Protein AF-A0A2A2JHA7-F1 (afdb_monomer_lite)

Secondary structure (DSSP, 8-state):
-HHHHTHHHHHHHHHHHHHHHTT-S---S-------HHHHHHHHHHTT-HHHHS-TTPPPPTT-EEEEEEEE-TTS-EEEEEEEE-SSSSPPEE-GGGSTTS-SSS-EEHHHHHHHHGGGS-S---------

Sequence (132 aa):
MNKLRAGTLLKTWINDMKAMISQNNETYKAIFYSAHDTTIIPLLRIFDVKDKLLPNLADPDFVANVVLELWKKDDGSYVVKAFYYPNSIAGTINFTSMISGCPPTDECPFDIFVNRCKSYLPDNIDLVLVTL

Radius of gyration: 14.89 Å; chains: 1; bounding box: 39×32×41 Å

Structure (mmCIF, N/CA/C/O backbone):
data_AF-A0A2A2JHA7-F1
#
_entry.id   AF-A0A2A2JHA7-F1
#
loop_
_atom_site.group_PDB
_atom_site.id
_atom_site.type_symbol
_atom_site.label_atom_id
_atom_site.label_alt_id
_atom_site.label_comp_id
_atom_site.label_asym_id
_atom_site.label_entity_id
_atom_site.label_seq_id
_atom_site.pdbx_PDB_ins_code
_atom_site.Cartn_x
_atom_site.Cartn_y
_atom_site.Cartn_z
_atom_site.occupancy
_atom_site.B_iso_or_equiv
_atom_site.auth_seq_id
_atom_site.auth_comp_id
_atom_site.auth_asym_id
_atom_site.auth_atom_id
_atom_site.pdbx_PDB_model_num
ATOM 1 N N . MET A 1 1 ? 6.555 -16.423 -2.220 1.00 64.31 1 MET A N 1
ATOM 2 C CA . MET A 1 1 ? 7.596 -15.819 -1.351 1.00 64.31 1 MET A CA 1
ATOM 3 C C . MET A 1 1 ? 7.254 -14.410 -0.834 1.00 64.31 1 MET A C 1
ATOM 5 O O . MET A 1 1 ? 7.787 -14.030 0.199 1.00 64.31 1 MET A O 1
ATOM 9 N N . ASN A 1 2 ? 6.349 -13.644 -1.467 1.00 81.00 2 ASN A N 1
ATOM 10 C CA . ASN A 1 2 ? 6.047 -12.264 -1.032 1.00 81.00 2 ASN A CA 1
ATOM 11 C C . ASN A 1 2 ? 5.407 -12.172 0.373 1.00 81.00 2 ASN A C 1
ATOM 13 O O . ASN A 1 2 ? 5.757 -11.268 1.125 1.00 81.00 2 ASN A O 1
ATOM 17 N N . LYS A 1 3 ? 4.566 -13.149 0.765 1.00 82.81 3 LYS A N 1
ATOM 18 C CA . LYS A 1 3 ? 3.964 -13.265 2.115 1.00 82.81 3 LYS A CA 1
ATOM 19 C C . LYS A 1 3 ? 5.005 -13.192 3.245 1.00 82.81 3 LYS A C 1
ATOM 21 O O . LYS A 1 3 ? 4.765 -12.528 4.241 1.00 82.81 3 LYS A O 1
ATOM 26 N N . LEU A 1 4 ? 6.178 -13.807 3.074 1.00 82.75 4 LEU A N 1
ATOM 27 C CA . LEU A 1 4 ? 7.244 -13.767 4.085 1.00 82.75 4 LEU A CA 1
ATOM 28 C C . LEU A 1 4 ? 8.102 -12.499 4.001 1.00 82.75 4 LEU A C 1
ATOM 30 O O . LEU A 1 4 ? 8.547 -12.001 5.025 1.00 82.75 4 LEU A O 1
ATOM 34 N N . ARG A 1 5 ? 8.331 -11.967 2.794 1.00 85.38 5 ARG A N 1
ATOM 35 C CA . ARG A 1 5 ? 9.215 -10.805 2.593 1.00 85.38 5 ARG A CA 1
ATOM 36 C C . ARG A 1 5 ? 8.575 -9.471 2.971 1.00 85.38 5 ARG A C 1
ATOM 38 O O . ARG A 1 5 ? 9.255 -8.609 3.503 1.00 85.38 5 ARG A O 1
ATOM 45 N N . ALA A 1 6 ? 7.288 -9.300 2.681 1.00 92.56 6 ALA A N 1
ATOM 46 C CA . ALA A 1 6 ? 6.580 -8.037 2.899 1.00 92.56 6 ALA A CA 1
ATOM 47 C C . ALA A 1 6 ? 5.259 -8.192 3.664 1.00 92.56 6 ALA A C 1
ATOM 49 O O . ALA A 1 6 ? 4.707 -7.200 4.131 1.00 92.56 6 ALA A O 1
ATOM 50 N N . GLY A 1 7 ? 4.754 -9.418 3.838 1.00 92.75 7 GLY A N 1
ATOM 51 C CA . GLY A 1 7 ? 3.499 -9.647 4.556 1.00 92.75 7 GLY A CA 1
ATOM 52 C C . GLY A 1 7 ? 3.567 -9.260 6.032 1.00 92.75 7 GLY A C 1
ATOM 53 O O . GLY A 1 7 ? 2.584 -8.751 6.560 1.00 92.75 7 GLY A O 1
ATOM 54 N N . THR A 1 8 ? 4.719 -9.432 6.691 1.00 93.25 8 THR A N 1
ATOM 55 C CA . THR A 1 8 ? 4.928 -8.975 8.077 1.00 93.25 8 THR A CA 1
ATOM 56 C C . THR A 1 8 ? 4.814 -7.459 8.184 1.00 93.25 8 THR A C 1
ATOM 58 O O . THR A 1 8 ? 4.057 -6.971 9.014 1.00 93.25 8 THR A O 1
ATOM 61 N N . LEU A 1 9 ? 5.493 -6.721 7.297 1.00 94.19 9 LEU A N 1
ATOM 62 C CA . LEU A 1 9 ? 5.421 -5.259 7.250 1.00 94.19 9 LEU A CA 1
ATOM 63 C C . LEU A 1 9 ? 3.991 -4.780 6.963 1.00 94.19 9 LEU A C 1
ATOM 65 O O . LEU A 1 9 ? 3.473 -3.924 7.671 1.00 94.19 9 LEU A O 1
ATOM 69 N N . LEU A 1 10 ? 3.316 -5.393 5.985 1.00 96.12 10 LEU A N 1
ATOM 70 C CA . LEU A 1 10 ? 1.920 -5.081 5.674 1.00 96.12 10 LEU A CA 1
ATOM 71 C C . LEU A 1 10 ? 0.980 -5.370 6.858 1.00 96.12 10 LEU A C 1
ATOM 73 O O . LEU A 1 10 ? 0.044 -4.610 7.099 1.00 96.12 10 LEU A O 1
ATOM 77 N N . LYS A 1 11 ? 1.219 -6.454 7.609 1.00 95.12 11 LYS A N 1
ATOM 78 C CA . LYS A 1 11 ? 0.454 -6.778 8.822 1.00 95.12 11 LYS A CA 1
ATOM 79 C C . LYS A 1 11 ? 0.627 -5.688 9.878 1.00 95.12 11 LYS A C 1
ATOM 81 O O . LYS A 1 11 ? -0.372 -5.273 10.460 1.00 95.12 11 LYS A O 1
ATOM 86 N N . THR A 1 12 ? 1.855 -5.210 10.084 1.00 94.19 12 THR A N 1
ATOM 87 C CA . THR A 1 12 ? 2.151 -4.085 10.980 1.00 94.19 12 THR A CA 1
ATOM 88 C C . THR A 1 12 ? 1.390 -2.834 10.547 1.00 94.19 12 THR A C 1
ATOM 90 O O . THR A 1 12 ? 0.596 -2.328 11.328 1.00 94.19 12 THR A O 1
ATOM 93 N N . TRP A 1 13 ? 1.487 -2.433 9.274 1.00 95.88 13 TRP A N 1
ATOM 94 C CA . TRP A 1 13 ? 0.770 -1.260 8.752 1.00 95.88 13 TRP A CA 1
ATOM 95 C C . TRP A 1 13 ? -0.749 -1.348 8.949 1.00 95.88 13 TRP A C 1
ATOM 97 O O . TRP A 1 13 ? -1.381 -0.390 9.388 1.00 95.88 13 TRP A O 1
ATOM 107 N N . ILE A 1 14 ? -1.353 -2.510 8.671 1.00 96.12 14 ILE A N 1
ATOM 108 C CA . ILE A 1 14 ? -2.791 -2.728 8.893 1.00 96.12 14 ILE A CA 1
ATOM 109 C C . ILE A 1 14 ? -3.146 -2.611 10.381 1.00 96.12 14 ILE A C 1
ATOM 111 O O . ILE A 1 14 ? -4.207 -2.084 10.718 1.00 96.12 14 ILE A O 1
ATOM 115 N N . ASN A 1 15 ? -2.296 -3.118 11.273 1.00 94.06 15 ASN A N 1
ATOM 116 C CA . ASN A 1 15 ? -2.523 -3.039 12.712 1.00 94.06 15 ASN A CA 1
ATOM 117 C C . ASN A 1 15 ? -2.386 -1.602 13.231 1.00 94.06 15 ASN A C 1
ATOM 119 O O . ASN A 1 15 ? -3.231 -1.182 14.018 1.00 94.06 15 ASN A O 1
ATOM 123 N N . ASP A 1 16 ? -1.415 -0.836 12.735 1.00 94.00 16 ASP A N 1
ATOM 124 C CA . ASP A 1 16 ? -1.243 0.582 13.071 1.00 94.00 16 ASP A CA 1
ATOM 125 C C . ASP A 1 16 ? -2.463 1.403 12.622 1.00 94.00 16 ASP A C 1
ATOM 127 O O . ASP A 1 16 ? -3.007 2.202 13.387 1.00 94.00 16 ASP A O 1
ATOM 131 N N . MET A 1 17 ? -2.980 1.133 11.416 1.00 95.44 17 MET A N 1
ATOM 132 C CA . MET A 1 17 ? -4.228 1.737 10.933 1.00 95.44 17 MET A CA 1
ATOM 133 C C . MET A 1 17 ? -5.427 1.367 11.817 1.00 95.44 17 MET A C 1
ATOM 135 O O . MET A 1 17 ? -6.226 2.236 12.158 1.00 95.44 17 MET A O 1
ATOM 139 N N . LYS A 1 18 ? -5.561 0.100 12.237 1.00 94.88 18 LYS A N 1
ATOM 140 C CA . LYS A 1 18 ? -6.629 -0.320 13.165 1.00 94.88 18 LYS A CA 1
ATOM 141 C C . LYS A 1 18 ? -6.518 0.377 14.518 1.00 94.88 18 LYS A C 1
ATOM 143 O O . LYS A 1 18 ? -7.539 0.805 15.052 1.00 94.88 18 LYS A O 1
ATOM 148 N N . ALA A 1 19 ? -5.304 0.507 15.051 1.00 92.88 19 ALA A N 1
ATOM 149 C CA . ALA A 1 19 ? -5.057 1.208 16.304 1.00 92.88 19 ALA A CA 1
ATOM 150 C C . ALA A 1 19 ? -5.489 2.681 16.201 1.00 92.88 19 ALA A C 1
ATOM 152 O O . ALA A 1 19 ? -6.231 3.153 17.066 1.00 92.88 19 ALA A O 1
ATOM 153 N N . MET A 1 20 ? -5.139 3.356 15.097 1.00 92.88 20 MET A N 1
ATOM 154 C CA . MET A 1 20 ? -5.586 4.720 14.788 1.00 92.88 20 MET A CA 1
ATOM 155 C C . MET A 1 20 ? -7.118 4.833 14.715 1.00 92.88 20 MET A C 1
ATOM 157 O O . MET A 1 20 ? -7.698 5.743 15.304 1.00 92.88 20 MET A O 1
ATOM 161 N N . ILE A 1 21 ? -7.800 3.891 14.051 1.00 93.62 21 ILE A N 1
ATOM 162 C CA . ILE A 1 21 ? -9.275 3.866 13.971 1.00 93.62 21 ILE A CA 1
ATOM 163 C C . ILE A 1 21 ? -9.905 3.701 15.360 1.00 93.62 21 ILE A C 1
ATOM 165 O O . ILE A 1 21 ? -10.885 4.374 15.674 1.00 93.62 21 ILE A O 1
ATOM 169 N N . SER A 1 22 ? -9.338 2.832 16.200 1.00 90.81 22 SER A N 1
ATOM 170 C CA . SER A 1 22 ? -9.835 2.576 17.558 1.00 90.81 22 SER A CA 1
ATOM 171 C C . SER A 1 22 ? -9.571 3.702 18.567 1.00 90.81 22 SER A C 1
ATOM 173 O O . SER A 1 22 ? -10.042 3.598 19.694 1.00 90.81 22 SER A O 1
ATOM 175 N N . GLN A 1 23 ? -8.856 4.769 18.177 1.00 77.00 23 GLN A N 1
ATOM 176 C CA . GLN A 1 23 ? -8.497 5.909 19.036 1.00 77.00 23 GLN A CA 1
ATOM 177 C C . GLN A 1 23 ? -7.772 5.498 20.329 1.00 77.00 23 GLN A C 1
ATOM 179 O O . GLN A 1 23 ? -8.045 6.027 21.405 1.00 77.00 23 GLN A O 1
ATOM 184 N N . ASN A 1 24 ? -6.839 4.546 20.238 1.00 71.56 24 ASN A N 1
ATOM 185 C CA . ASN A 1 24 ? -5.983 4.225 21.377 1.00 71.56 24 ASN A CA 1
ATOM 186 C C . ASN A 1 24 ? -4.992 5.386 21.634 1.00 71.56 24 ASN A C 1
ATOM 188 O O . ASN A 1 24 ? -4.522 6.009 20.686 1.00 71.56 24 ASN A O 1
ATOM 192 N N . ASN A 1 25 ? -4.668 5.689 22.895 1.00 58.84 25 ASN A N 1
ATOM 193 C CA . ASN A 1 25 ? -3.962 6.922 23.304 1.00 58.84 25 ASN A CA 1
ATOM 194 C C . ASN A 1 25 ? -2.493 7.040 22.823 1.00 58.84 25 ASN A C 1
ATOM 196 O O . ASN A 1 25 ? -1.857 8.064 23.061 1.00 58.84 25 ASN A O 1
ATOM 200 N N . GLU A 1 26 ? -1.958 6.038 22.121 1.00 59.03 26 GLU A N 1
ATOM 201 C CA . GLU A 1 26 ? -0.575 5.984 21.620 1.00 59.03 26 GLU A CA 1
ATOM 202 C C . GLU A 1 26 ? -0.521 5.746 20.100 1.00 59.03 26 GLU A C 1
ATOM 204 O O . GLU A 1 26 ? 0.057 4.774 19.619 1.00 59.03 26 GLU A O 1
ATOM 209 N N . THR A 1 27 ? -1.156 6.612 19.305 1.00 73.75 27 THR A N 1
ATOM 210 C CA . THR A 1 27 ? -1.141 6.479 17.836 1.00 73.75 27 THR A CA 1
ATOM 211 C C . THR A 1 27 ? -0.290 7.561 17.175 1.00 73.75 27 THR A C 1
ATOM 213 O O . THR A 1 27 ? -0.550 8.756 17.335 1.00 73.75 27 THR A O 1
ATOM 216 N N . TYR A 1 28 ? 0.698 7.152 16.377 1.00 86.12 28 TYR A N 1
ATOM 217 C CA . TYR A 1 28 ? 1.498 8.055 15.548 1.00 86.12 28 TYR A CA 1
ATOM 218 C C . TYR A 1 28 ? 0.724 8.479 14.296 1.00 86.12 28 TYR A C 1
ATOM 220 O O . TYR A 1 28 ? 0.113 7.652 13.625 1.00 86.12 28 TYR A O 1
ATOM 228 N N . LYS A 1 29 ? 0.778 9.770 13.942 1.00 89.50 29 LYS A N 1
ATOM 229 C CA . LYS A 1 29 ? 0.139 10.293 12.715 1.00 89.50 29 LYS A CA 1
ATOM 230 C C . LYS A 1 29 ? 0.829 9.834 11.429 1.00 89.50 29 LYS A C 1
ATOM 232 O O . LYS A 1 29 ? 0.194 9.799 10.383 1.00 89.50 29 LYS A O 1
ATOM 237 N N . ALA A 1 30 ? 2.118 9.523 11.509 1.00 93.62 30 ALA A N 1
ATOM 238 C CA . ALA A 1 30 ? 2.917 9.016 10.408 1.00 93.62 30 ALA A CA 1
ATOM 239 C C . ALA A 1 30 ? 4.010 8.102 10.967 1.00 93.62 30 ALA A C 1
ATOM 241 O O . ALA A 1 30 ? 4.587 8.398 12.015 1.00 93.62 30 ALA A O 1
ATOM 242 N N . ILE A 1 31 ? 4.286 7.007 10.262 1.00 95.00 31 ILE A N 1
ATOM 243 C CA . ILE A 1 31 ? 5.324 6.035 10.608 1.00 95.00 31 ILE A CA 1
ATOM 244 C C . ILE A 1 31 ? 6.182 5.837 9.363 1.00 95.00 31 ILE A C 1
ATOM 246 O O . ILE A 1 31 ? 5.661 5.553 8.285 1.00 95.00 31 ILE A O 1
ATOM 250 N N . PHE A 1 32 ? 7.493 6.006 9.511 1.00 95.44 32 PHE A N 1
ATOM 251 C CA . PHE A 1 32 ? 8.448 5.915 8.412 1.00 95.44 32 PHE A CA 1
ATOM 252 C C . PHE A 1 32 ? 9.372 4.722 8.621 1.00 95.44 32 PHE A C 1
ATOM 254 O O . PHE A 1 32 ? 9.898 4.516 9.714 1.00 95.44 32 PHE A O 1
ATOM 261 N N . TYR A 1 33 ? 9.595 3.968 7.550 1.00 94.88 33 TYR A N 1
ATOM 262 C CA . TYR A 1 33 ? 10.510 2.834 7.524 1.00 94.88 33 TYR A CA 1
ATOM 263 C C . TYR A 1 33 ? 11.578 3.098 6.469 1.00 94.88 33 TYR A C 1
ATOM 265 O O . TYR A 1 33 ? 11.252 3.422 5.328 1.00 94.88 33 TYR A O 1
ATOM 273 N N . SER A 1 34 ? 12.844 2.940 6.845 1.00 94.38 34 SER A N 1
ATOM 274 C CA . SER A 1 34 ? 13.950 2.893 5.888 1.00 94.38 34 SER A CA 1
ATOM 275 C C . SER A 1 34 ? 14.226 1.437 5.531 1.00 94.38 34 SER A C 1
ATOM 277 O O . SER A 1 34 ? 14.276 0.583 6.417 1.00 94.38 34 SER A O 1
ATOM 279 N N . ALA A 1 35 ? 14.341 1.140 4.240 1.00 93.19 35 ALA A N 1
ATOM 280 C CA . ALA A 1 35 ? 14.469 -0.222 3.738 1.00 93.19 35 ALA A CA 1
ATOM 281 C C . ALA A 1 35 ? 15.173 -0.242 2.370 1.00 93.19 35 ALA A C 1
ATOM 283 O O . ALA A 1 35 ? 15.782 0.741 1.955 1.00 93.19 35 ALA A O 1
ATOM 284 N N . HIS A 1 36 ? 15.075 -1.373 1.672 1.00 94.25 36 HIS A N 1
ATOM 285 C CA . HIS A 1 36 ? 15.691 -1.596 0.368 1.00 94.25 36 HIS A CA 1
ATOM 286 C C . HIS A 1 36 ? 14.635 -1.832 -0.724 1.00 94.25 36 HIS A C 1
ATOM 288 O O . HIS A 1 36 ? 13.467 -2.126 -0.448 1.00 94.25 36 HIS A O 1
ATOM 294 N N . ASP A 1 37 ? 15.069 -1.774 -1.979 1.00 94.19 37 ASP A N 1
ATOM 295 C CA . ASP A 1 37 ? 14.341 -2.253 -3.161 1.00 94.19 37 ASP A CA 1
ATOM 296 C C . ASP A 1 37 ? 13.708 -3.646 -2.963 1.00 94.19 37 ASP A C 1
ATOM 298 O O . ASP A 1 37 ? 12.552 -3.885 -3.323 1.00 94.19 37 ASP A O 1
ATOM 302 N N . THR A 1 38 ? 14.425 -4.545 -2.285 1.00 93.94 38 THR A N 1
ATOM 303 C CA . THR A 1 38 ? 13.989 -5.895 -1.909 1.00 93.94 38 THR A CA 1
ATOM 304 C C . THR A 1 38 ? 12.803 -5.925 -0.941 1.00 93.94 38 THR A C 1
ATOM 306 O O . THR A 1 38 ? 12.170 -6.976 -0.817 1.00 93.94 38 THR A O 1
ATOM 309 N N . THR A 1 39 ? 12.450 -4.796 -0.320 1.00 95.06 39 THR A N 1
ATOM 310 C CA . THR A 1 39 ? 11.213 -4.593 0.454 1.00 95.06 39 THR A CA 1
ATOM 311 C C . THR A 1 39 ? 10.093 -4.030 -0.424 1.00 95.06 39 THR A C 1
ATOM 313 O O . THR A 1 39 ? 8.960 -4.515 -0.367 1.00 95.06 39 THR A O 1
ATOM 316 N N . ILE A 1 40 ? 10.407 -3.052 -1.282 1.00 96.19 40 ILE A N 1
ATOM 317 C CA . ILE A 1 40 ? 9.439 -2.394 -2.175 1.00 96.19 40 ILE A CA 1
ATOM 318 C C . ILE A 1 40 ? 8.885 -3.382 -3.206 1.00 96.19 40 ILE A C 1
ATOM 320 O O . ILE A 1 40 ? 7.669 -3.495 -3.362 1.00 96.19 40 ILE A O 1
ATOM 324 N N . ILE A 1 41 ? 9.743 -4.153 -3.878 1.00 96.62 41 ILE A N 1
ATOM 325 C CA . ILE A 1 41 ? 9.321 -5.067 -4.950 1.00 96.62 41 ILE A CA 1
ATOM 326 C C . ILE A 1 41 ? 8.284 -6.091 -4.445 1.00 96.62 41 ILE A C 1
ATOM 328 O O . ILE A 1 41 ? 7.235 -6.240 -5.081 1.00 96.62 41 ILE A O 1
ATOM 332 N N . PRO A 1 42 ? 8.492 -6.805 -3.318 1.00 96.31 42 PRO A N 1
ATOM 333 C CA . PRO A 1 42 ? 7.473 -7.699 -2.778 1.00 96.31 42 PRO A CA 1
ATOM 334 C C . PRO A 1 42 ? 6.187 -6.995 -2.331 1.00 96.31 42 PRO A C 1
ATOM 336 O O . PRO A 1 42 ? 5.126 -7.598 -2.494 1.00 96.31 42 PRO A O 1
ATOM 339 N N . LEU A 1 43 ? 6.248 -5.757 -1.815 1.00 96.62 43 LEU A N 1
ATOM 340 C CA . LEU A 1 43 ? 5.050 -4.961 -1.503 1.00 96.62 43 LEU A CA 1
ATOM 341 C C . LEU A 1 43 ? 4.234 -4.673 -2.769 1.00 96.62 43 LEU A C 1
ATOM 343 O O . LEU A 1 43 ? 3.044 -4.978 -2.818 1.00 96.62 43 LEU A O 1
ATOM 347 N N . LEU A 1 44 ? 4.877 -4.183 -3.834 1.00 97.31 44 LEU A N 1
ATOM 348 C CA . LEU A 1 44 ? 4.200 -3.915 -5.107 1.00 97.31 44 LEU A CA 1
ATOM 349 C C . LEU A 1 44 ? 3.614 -5.191 -5.734 1.00 97.31 44 LEU A C 1
ATOM 351 O O . LEU A 1 44 ? 2.566 -5.145 -6.375 1.00 97.31 44 LEU A O 1
ATOM 355 N N . ARG A 1 45 ? 4.249 -6.354 -5.527 1.00 96.56 45 ARG A N 1
ATOM 356 C CA . ARG A 1 45 ? 3.700 -7.658 -5.946 1.00 96.56 45 ARG A CA 1
ATOM 357 C C . ARG A 1 45 ? 2.513 -8.104 -5.092 1.00 96.56 45 ARG A C 1
ATOM 359 O O . ARG A 1 45 ? 1.594 -8.714 -5.616 1.00 96.56 45 ARG A O 1
ATOM 366 N N . ILE A 1 46 ? 2.523 -7.821 -3.790 1.00 96.38 46 ILE A N 1
ATOM 367 C CA . ILE A 1 46 ? 1.388 -8.059 -2.879 1.00 96.38 46 ILE A CA 1
ATOM 368 C C . ILE A 1 46 ? 0.168 -7.212 -3.262 1.00 96.38 46 ILE A C 1
ATOM 370 O O . ILE A 1 46 ? -0.963 -7.608 -2.984 1.00 96.38 46 ILE A O 1
ATOM 374 N N . PHE A 1 47 ? 0.385 -6.053 -3.877 1.00 97.12 47 PHE A N 1
ATOM 375 C CA . PHE A 1 47 ? -0.680 -5.206 -4.410 1.00 97.12 47 PHE A CA 1
ATOM 376 C C . PHE A 1 47 ? -1.031 -5.508 -5.871 1.00 97.12 47 PHE A C 1
ATOM 378 O O . PHE A 1 47 ? -1.981 -4.928 -6.382 1.00 97.12 47 PHE A O 1
ATOM 385 N N . ASP A 1 48 ? -0.308 -6.423 -6.525 1.00 96.62 48 ASP A N 1
ATOM 386 C CA . ASP A 1 48 ? -0.486 -6.771 -7.941 1.00 96.62 48 ASP A CA 1
ATOM 387 C C . ASP A 1 48 ? -0.311 -5.572 -8.902 1.00 96.62 48 ASP A C 1
ATOM 389 O O . ASP A 1 48 ? -0.984 -5.428 -9.923 1.00 96.62 48 ASP A O 1
ATOM 393 N N . VAL A 1 49 ? 0.617 -4.673 -8.554 1.00 97.31 49 VAL A N 1
ATOM 394 C CA . VAL A 1 49 ? 0.933 -3.456 -9.328 1.00 97.31 49 VAL A CA 1
ATOM 395 C C . VAL A 1 49 ? 2.386 -3.391 -9.784 1.00 97.31 49 VAL A C 1
ATOM 397 O O . VAL A 1 49 ? 2.748 -2.474 -10.519 1.00 97.31 49 VAL A O 1
ATOM 400 N N . LYS A 1 50 ? 3.230 -4.355 -9.385 1.00 96.44 50 LYS A N 1
ATOM 401 C CA . LYS A 1 50 ? 4.669 -4.340 -9.694 1.00 96.44 50 LYS A CA 1
ATOM 402 C C . LYS A 1 50 ? 4.928 -4.146 -11.185 1.00 96.44 50 LYS A C 1
ATOM 404 O O . LYS A 1 50 ? 5.726 -3.291 -11.525 1.00 96.44 50 LYS A O 1
ATOM 409 N N . ASP A 1 51 ? 4.279 -4.901 -12.070 1.00 95.56 51 ASP A N 1
ATOM 410 C CA . ASP A 1 51 ? 4.586 -4.812 -13.508 1.00 95.56 51 ASP A CA 1
ATOM 411 C C . ASP A 1 51 ? 3.978 -3.569 -14.175 1.00 95.56 51 ASP A C 1
ATOM 413 O O . ASP A 1 51 ? 4.444 -3.158 -15.234 1.00 95.56 51 ASP A O 1
ATOM 417 N N . LYS A 1 52 ? 2.985 -2.935 -13.535 1.00 95.06 52 LYS A N 1
ATOM 418 C CA . LYS A 1 52 ? 2.402 -1.660 -13.980 1.00 95.06 52 LYS A CA 1
ATOM 419 C C . LYS A 1 52 ? 3.294 -0.471 -13.610 1.00 95.06 52 LYS A C 1
ATOM 421 O O . LYS A 1 52 ? 3.437 0.447 -14.406 1.00 95.06 52 LYS A O 1
ATOM 426 N N . LEU A 1 53 ? 3.878 -0.491 -12.408 1.00 96.12 53 LEU A N 1
ATOM 427 C CA . LEU A 1 53 ? 4.724 0.593 -11.892 1.00 96.12 53 LEU A CA 1
ATOM 428 C C . LEU A 1 53 ? 6.204 0.429 -12.263 1.00 96.12 53 LEU A C 1
ATOM 430 O O . LEU A 1 53 ? 6.900 1.419 -12.455 1.00 96.12 53 LEU A O 1
ATOM 434 N N . LEU A 1 54 ? 6.676 -0.814 -12.365 1.00 95.50 54 LEU A N 1
ATOM 435 C CA . LEU A 1 54 ? 8.055 -1.196 -12.677 1.00 95.50 54 LEU A CA 1
ATOM 436 C C . LEU A 1 54 ? 8.060 -2.233 -13.820 1.00 95.50 54 LEU A C 1
ATOM 438 O O . LEU A 1 54 ? 8.239 -3.443 -13.582 1.00 95.50 54 LEU A O 1
ATOM 442 N N . PRO A 1 55 ? 7.809 -1.789 -15.067 1.00 93.19 55 PRO A N 1
ATOM 443 C CA . PRO A 1 55 ? 7.780 -2.668 -16.231 1.00 93.19 55 PRO A CA 1
ATOM 444 C C . PRO A 1 55 ? 9.172 -3.236 -16.544 1.00 93.19 55 PRO A C 1
ATOM 446 O O . PRO A 1 55 ? 10.189 -2.753 -16.054 1.00 93.19 55 PRO A O 1
ATOM 449 N N . ASN A 1 56 ? 9.227 -4.272 -17.385 1.00 91.50 56 ASN A N 1
ATOM 450 C CA . ASN A 1 56 ? 10.477 -4.822 -17.936 1.00 91.50 56 ASN A CA 1
ATOM 451 C C . ASN A 1 56 ? 11.522 -5.249 -16.890 1.00 91.50 56 ASN A C 1
ATOM 453 O O . ASN A 1 56 ? 12.717 -5.108 -17.120 1.00 91.50 56 ASN A O 1
ATOM 457 N N . LEU A 1 57 ? 11.070 -5.782 -15.748 1.00 85.69 57 LEU A N 1
ATOM 458 C CA . LEU A 1 57 ? 11.948 -6.194 -14.642 1.00 85.69 57 LEU A CA 1
ATOM 459 C C . LEU A 1 57 ? 12.785 -5.044 -14.050 1.00 85.69 57 LEU A C 1
ATOM 461 O O . LEU A 1 57 ? 13.809 -5.314 -13.436 1.00 85.69 57 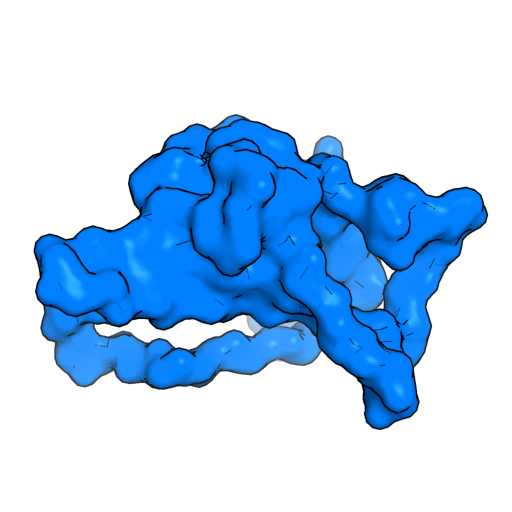LEU A O 1
ATOM 465 N N . ALA A 1 58 ? 12.337 -3.794 -14.200 1.00 92.19 58 ALA A N 1
ATOM 466 C CA . ALA A 1 58 ? 12.975 -2.657 -13.551 1.00 92.19 58 ALA A CA 1
ATOM 467 C C . ALA A 1 58 ? 12.944 -2.790 -12.021 1.00 92.19 58 ALA A C 1
ATOM 469 O O . ALA A 1 58 ? 11.958 -3.271 -11.442 1.00 92.19 58 ALA A O 1
ATOM 470 N N . ASP A 1 59 ? 14.016 -2.317 -11.395 1.00 94.50 59 ASP A N 1
ATOM 471 C CA . ASP A 1 59 ? 14.110 -2.129 -9.954 1.00 94.50 59 ASP A CA 1
ATOM 472 C C . ASP A 1 59 ? 13.693 -0.692 -9.582 1.00 94.50 59 ASP A C 1
ATOM 474 O O . ASP A 1 59 ? 13.734 0.201 -10.432 1.00 94.50 59 ASP A O 1
ATOM 478 N N . PRO A 1 60 ? 13.243 -0.450 -8.338 1.00 96.31 60 PRO A N 1
ATOM 479 C CA . PRO A 1 60 ? 12.998 0.899 -7.841 1.00 96.31 60 PRO A CA 1
ATOM 480 C C . PRO A 1 60 ? 14.267 1.763 -7.909 1.00 96.31 60 PRO A C 1
ATOM 482 O O . PRO A 1 60 ? 15.347 1.303 -7.537 1.00 96.31 60 PRO A O 1
ATOM 485 N N . ASP A 1 61 ? 14.128 3.027 -8.314 1.00 96.06 61 ASP A N 1
ATOM 486 C CA . ASP A 1 61 ? 15.238 3.981 -8.274 1.00 96.06 61 ASP A CA 1
ATOM 487 C C . ASP A 1 61 ? 15.667 4.282 -6.824 1.00 96.06 61 ASP A C 1
ATOM 489 O O . ASP A 1 61 ? 14.971 4.001 -5.840 1.00 96.06 61 ASP A O 1
ATOM 493 N N . PHE A 1 62 ? 16.825 4.929 -6.681 1.00 94.25 62 PHE A N 1
ATOM 494 C CA . PHE A 1 62 ? 17.261 5.474 -5.400 1.00 94.25 62 PHE A CA 1
ATOM 495 C C . PHE A 1 62 ? 16.184 6.401 -4.806 1.00 94.25 62 PHE A C 1
ATOM 497 O O . PHE A 1 62 ? 15.584 7.197 -5.525 1.00 94.25 62 PHE A O 1
ATOM 504 N N . VAL A 1 63 ? 15.958 6.286 -3.489 1.00 94.94 63 VAL A N 1
ATOM 505 C CA . VAL A 1 63 ? 14.903 6.962 -2.697 1.00 94.94 63 VAL A CA 1
ATOM 506 C C . VAL A 1 63 ? 13.452 6.682 -3.109 1.00 94.94 63 VAL A C 1
ATOM 508 O O . VAL A 1 63 ? 12.537 7.360 -2.624 1.00 94.94 63 VAL A O 1
ATOM 511 N N . ALA A 1 64 ? 13.213 5.658 -3.933 1.00 97.00 64 ALA A N 1
ATOM 512 C CA . ALA A 1 64 ? 11.862 5.182 -4.184 1.00 97.00 64 ALA A CA 1
ATOM 513 C C . ALA A 1 64 ? 11.154 4.826 -2.869 1.00 97.00 64 ALA A C 1
ATOM 515 O O . ALA A 1 64 ? 11.759 4.278 -1.943 1.00 97.00 64 ALA A O 1
ATOM 516 N N . ASN A 1 65 ? 9.860 5.121 -2.774 1.00 96.81 65 ASN A N 1
ATOM 517 C CA . ASN A 1 65 ? 9.079 4.790 -1.587 1.00 96.81 65 ASN A CA 1
ATOM 518 C C . ASN A 1 65 ? 7.613 4.485 -1.913 1.00 96.81 65 ASN A C 1
ATOM 520 O O . ASN A 1 65 ? 7.065 4.902 -2.934 1.00 96.81 65 ASN A O 1
ATOM 524 N N . VAL A 1 66 ? 6.999 3.704 -1.025 1.00 97.94 66 VAL A N 1
ATOM 525 C CA . VAL A 1 66 ? 5.582 3.340 -1.058 1.00 97.94 66 VAL A CA 1
ATOM 526 C C . VAL A 1 66 ? 4.932 3.912 0.189 1.00 97.94 66 VAL A C 1
ATOM 528 O O . VAL A 1 66 ? 5.382 3.633 1.300 1.00 97.94 66 VAL A O 1
ATOM 531 N N . VAL A 1 67 ? 3.859 4.672 0.003 1.00 98.06 67 VAL A N 1
ATOM 532 C CA . VAL A 1 67 ? 3.099 5.299 1.085 1.00 98.06 67 VAL A CA 1
ATOM 533 C C . VAL A 1 67 ? 1.678 4.758 1.062 1.00 98.06 67 VAL A C 1
ATOM 535 O O . VAL A 1 67 ? 1.042 4.729 0.009 1.00 98.06 67 VAL A O 1
ATOM 538 N N . LEU A 1 68 ? 1.176 4.343 2.225 1.00 98.19 68 LEU A N 1
ATOM 539 C CA . LEU A 1 68 ? -0.250 4.121 2.436 1.00 98.19 68 LEU A CA 1
ATOM 540 C C . LEU A 1 68 ? -0.788 5.179 3.389 1.00 98.19 68 LEU A C 1
ATOM 542 O O . LEU A 1 68 ? -0.256 5.367 4.481 1.00 98.19 68 LEU A O 1
ATOM 546 N N . GLU A 1 69 ? -1.877 5.819 2.996 1.00 98.31 69 GLU A N 1
ATOM 547 C CA . GLU A 1 69 ? -2.569 6.809 3.807 1.00 98.31 69 GLU A CA 1
ATOM 548 C C . GLU A 1 69 ? -3.929 6.269 4.236 1.00 98.31 69 GLU A C 1
ATOM 550 O O . GLU A 1 69 ? -4.688 5.749 3.415 1.00 98.31 69 GLU A O 1
ATOM 555 N N . LEU A 1 70 ? -4.252 6.432 5.517 1.00 97.94 70 LEU A N 1
ATOM 556 C CA . LEU A 1 70 ? -5.572 6.148 6.063 1.00 97.94 70 LEU A CA 1
ATOM 557 C C . LEU A 1 70 ? -6.366 7.452 6.164 1.00 97.94 70 LEU A C 1
ATOM 559 O O . LEU A 1 70 ? -5.973 8.369 6.884 1.00 97.94 70 LEU A O 1
ATOM 563 N N . TRP A 1 71 ? -7.513 7.504 5.498 1.00 97.62 71 TRP A N 1
ATOM 564 C CA . TRP A 1 71 ? -8.394 8.667 5.482 1.00 97.62 71 TRP A CA 1
ATOM 565 C C . TRP A 1 71 ? -9.718 8.348 6.162 1.00 97.62 71 TRP A C 1
ATOM 567 O O . TRP A 1 71 ? -10.334 7.323 5.874 1.00 97.62 71 TRP A O 1
ATOM 577 N N . LYS A 1 72 ? -10.174 9.254 7.031 1.00 96.69 72 LYS A N 1
ATOM 578 C CA . LYS A 1 72 ? -11.537 9.250 7.566 1.00 96.69 72 LYS A CA 1
ATOM 579 C C . LYS A 1 72 ? -12.420 10.119 6.672 1.00 96.69 72 LYS A C 1
ATOM 581 O O . LYS A 1 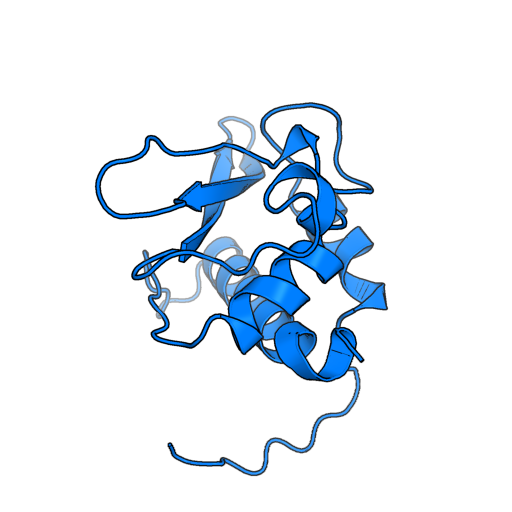72 ? -12.066 11.264 6.400 1.00 96.69 72 LYS A O 1
ATOM 586 N N . LYS A 1 73 ? -13.539 9.571 6.212 1.00 96.88 73 LYS A N 1
ATOM 587 C CA . LYS A 1 73 ? -14.545 10.253 5.392 1.00 96.88 73 LYS A CA 1
ATOM 588 C C . LYS A 1 73 ? -15.569 10.956 6.289 1.00 96.88 73 LYS A C 1
ATOM 590 O O . LYS A 1 73 ? -15.677 10.655 7.480 1.00 96.88 73 LYS A O 1
ATOM 595 N N . ASP A 1 74 ? -16.342 11.867 5.706 1.00 96.38 74 ASP A N 1
ATOM 596 C CA . ASP A 1 74 ? -17.350 12.652 6.436 1.00 96.38 74 ASP A CA 1
ATOM 597 C C . ASP A 1 74 ? -18.471 11.782 7.026 1.00 96.38 74 ASP A C 1
ATOM 599 O O . ASP A 1 74 ? -19.005 12.086 8.090 1.00 96.38 74 ASP A O 1
ATOM 603 N N . ASP A 1 75 ? -18.781 10.655 6.379 1.00 96.12 75 ASP A N 1
ATOM 604 C CA . ASP A 1 75 ? -19.741 9.651 6.858 1.00 96.12 75 ASP A CA 1
ATOM 605 C C . ASP A 1 75 ? -19.181 8.750 7.980 1.00 96.12 75 ASP A C 1
ATOM 607 O O . ASP A 1 75 ? -19.859 7.840 8.455 1.00 96.12 75 ASP A O 1
ATOM 611 N N . GLY A 1 76 ? -17.941 8.994 8.415 1.00 95.25 76 GLY A N 1
ATOM 612 C CA . GLY A 1 76 ? -17.245 8.218 9.436 1.00 95.25 76 GLY A CA 1
ATOM 613 C C . GLY A 1 76 ? -16.587 6.935 8.927 1.00 95.25 76 GLY A C 1
ATOM 614 O O . GLY A 1 76 ? -15.908 6.272 9.714 1.00 95.25 76 GLY A O 1
ATOM 615 N N . SER A 1 77 ? -16.741 6.589 7.645 1.00 97.00 77 SER A N 1
ATOM 616 C CA . SER A 1 77 ? -16.048 5.456 7.031 1.00 97.00 77 SER A CA 1
ATOM 617 C C . SER A 1 77 ? -14.555 5.742 6.831 1.00 97.00 77 SER A C 1
ATOM 619 O O . SER A 1 77 ? -14.098 6.887 6.900 1.00 97.00 77 SER A O 1
ATOM 621 N N . TYR A 1 78 ? -13.776 4.684 6.601 1.00 98.31 78 TYR A N 1
ATOM 622 C CA . TYR A 1 78 ? -12.333 4.777 6.397 1.00 98.31 78 TYR A CA 1
ATOM 623 C C . TYR A 1 78 ? -11.928 4.203 5.044 1.00 98.31 78 TYR A C 1
ATOM 625 O O . TYR A 1 78 ? -12.397 3.135 4.644 1.00 98.31 78 TYR A O 1
ATOM 633 N N . VAL A 1 79 ? -11.007 4.887 4.370 1.00 98.62 79 VAL A N 1
ATOM 634 C CA . VAL A 1 79 ? -10.437 4.461 3.087 1.00 98.62 79 VAL A CA 1
ATOM 635 C C . VAL A 1 79 ? -8.913 4.505 3.126 1.00 98.62 79 VAL A C 1
ATOM 637 O O . VAL A 1 79 ? -8.316 5.282 3.871 1.00 98.62 79 VAL A O 1
ATOM 640 N N . VAL A 1 80 ? -8.286 3.669 2.306 1.00 98.69 80 VAL A N 1
ATOM 641 C CA . VAL A 1 80 ? -6.842 3.627 2.080 1.00 98.69 80 VAL A CA 1
ATOM 642 C C . VAL A 1 80 ? -6.530 4.243 0.722 1.00 98.69 80 VAL A C 1
ATOM 644 O O . VAL A 1 80 ? -7.154 3.881 -0.282 1.00 98.69 80 VAL A O 1
ATOM 647 N N . LYS A 1 81 ? -5.540 5.135 0.695 1.00 98.69 81 LYS A N 1
ATOM 648 C CA . LYS A 1 81 ? -4.885 5.627 -0.524 1.00 98.69 81 LYS A CA 1
ATOM 649 C C . LYS A 1 81 ? -3.450 5.118 -0.568 1.00 98.69 81 LYS A C 1
ATOM 651 O O . LYS A 1 81 ? -2.836 4.927 0.477 1.00 98.69 81 LYS A O 1
ATOM 656 N N . ALA A 1 82 ? -2.935 4.854 -1.759 1.00 98.56 82 ALA A N 1
ATOM 657 C CA . ALA A 1 82 ? -1.663 4.185 -1.965 1.00 98.56 82 ALA A CA 1
ATOM 658 C C . ALA A 1 82 ? -0.864 4.908 -3.047 1.00 98.56 82 ALA A C 1
ATOM 660 O O . ALA A 1 82 ? -1.338 5.078 -4.172 1.00 98.56 82 ALA A O 1
ATOM 661 N N . PHE A 1 83 ? 0.351 5.315 -2.698 1.00 98.56 83 PHE A N 1
ATOM 662 C CA . PHE A 1 83 ? 1.202 6.141 -3.541 1.00 98.56 83 PHE A CA 1
ATOM 663 C C . PHE A 1 83 ? 2.569 5.508 -3.726 1.00 98.56 83 PHE A C 1
ATOM 665 O O . PHE A 1 83 ? 3.152 4.962 -2.787 1.00 98.56 83 PHE A O 1
ATOM 672 N N . TYR A 1 84 ? 3.077 5.599 -4.948 1.00 98.31 84 TYR A N 1
ATOM 673 C CA . TYR A 1 84 ? 4.440 5.241 -5.295 1.00 98.31 84 TYR A CA 1
ATOM 674 C C . TYR A 1 84 ? 5.180 6.498 -5.732 1.00 98.31 84 TYR A C 1
ATOM 676 O O . TYR A 1 84 ? 4.744 7.207 -6.638 1.00 98.31 84 TYR A O 1
ATOM 684 N N . TYR A 1 85 ? 6.306 6.754 -5.081 1.00 97.44 85 TYR A N 1
ATOM 685 C CA . TYR A 1 85 ? 7.228 7.822 -5.430 1.00 97.44 85 TYR A CA 1
ATOM 686 C C . TYR A 1 85 ? 8.434 7.168 -6.100 1.00 97.44 85 TYR A C 1
ATOM 688 O O . TYR A 1 85 ? 9.161 6.448 -5.413 1.00 97.44 85 TYR A O 1
ATOM 696 N N . PRO A 1 86 ? 8.645 7.366 -7.414 1.00 95.75 86 PRO A N 1
ATOM 697 C CA . PRO A 1 86 ? 9.728 6.694 -8.123 1.00 95.75 86 PRO A CA 1
ATOM 698 C C . PRO A 1 86 ? 11.110 7.156 -7.663 1.00 95.75 86 PRO A C 1
ATOM 700 O O . PRO A 1 86 ? 11.974 6.323 -7.447 1.00 95.75 86 PRO A O 1
ATOM 703 N N . ASN A 1 87 ? 11.314 8.463 -7.486 1.00 94.38 87 ASN A N 1
ATOM 704 C CA . ASN A 1 87 ? 12.572 9.069 -7.041 1.00 94.38 87 ASN A CA 1
ATOM 705 C C . ASN A 1 87 ? 12.313 10.501 -6.519 1.00 94.38 87 ASN A C 1
ATOM 707 O O . ASN A 1 87 ? 11.163 10.917 -6.388 1.00 94.38 87 ASN A O 1
ATOM 711 N N . SER A 1 88 ? 13.369 11.266 -6.217 1.00 92.12 88 SER A N 1
ATOM 712 C CA . SER A 1 88 ? 13.269 12.631 -5.666 1.00 92.12 88 SER A CA 1
ATOM 713 C C . SER A 1 88 ? 12.835 13.715 -6.660 1.00 92.12 88 SER A C 1
ATOM 715 O O . SER A 1 88 ? 12.626 14.856 -6.250 1.00 92.12 88 SER A O 1
ATOM 717 N N . ILE A 1 89 ? 12.740 13.393 -7.952 1.00 93.06 89 ILE A N 1
ATOM 718 C CA . ILE A 1 89 ? 12.484 14.363 -9.028 1.00 93.06 89 ILE A CA 1
ATOM 719 C C . ILE A 1 89 ? 11.140 14.078 -9.707 1.00 93.06 89 ILE A C 1
ATOM 721 O O . ILE A 1 89 ? 10.423 15.002 -10.088 1.00 93.06 89 ILE A O 1
ATOM 725 N N . ALA A 1 90 ? 10.795 12.802 -9.867 1.00 92.88 90 ALA A N 1
ATOM 726 C CA . ALA A 1 90 ? 9.543 12.370 -10.459 1.00 92.88 90 ALA A CA 1
ATOM 727 C C . ALA A 1 90 ? 8.344 12.692 -9.552 1.00 92.88 90 ALA A C 1
ATOM 729 O O . ALA A 1 90 ? 8.439 12.700 -8.325 1.00 92.88 90 ALA A O 1
ATOM 730 N N . GLY A 1 91 ? 7.188 12.928 -10.175 1.00 93.38 91 GLY A N 1
ATOM 731 C CA . GLY A 1 91 ? 5.923 13.081 -9.460 1.00 93.38 91 GLY A CA 1
ATOM 732 C C . GLY A 1 91 ? 5.464 11.785 -8.784 1.00 93.38 91 GLY A C 1
ATOM 733 O O . GLY A 1 91 ? 5.939 10.692 -9.091 1.00 93.38 91 GLY A O 1
ATOM 734 N N . THR A 1 92 ? 4.499 11.917 -7.875 1.00 95.56 92 THR A N 1
ATOM 735 C CA . THR A 1 92 ? 3.856 10.773 -7.216 1.00 95.56 92 THR A CA 1
ATOM 736 C C . THR A 1 92 ? 2.860 10.076 -8.140 1.00 95.56 92 THR A C 1
ATOM 738 O O . THR A 1 92 ? 2.184 10.718 -8.947 1.00 95.56 92 THR A O 1
ATOM 741 N N . ILE A 1 93 ? 2.747 8.758 -7.999 1.00 97.88 93 ILE A N 1
ATOM 742 C CA . ILE A 1 93 ? 1.777 7.927 -8.707 1.00 97.88 93 ILE A CA 1
ATOM 743 C C . ILE A 1 93 ? 0.793 7.370 -7.679 1.00 97.88 93 ILE A C 1
ATOM 745 O O . ILE A 1 93 ? 1.162 6.528 -6.860 1.00 97.88 93 ILE A O 1
ATOM 749 N N . ASN A 1 94 ? -0.469 7.803 -7.742 1.00 98.12 94 ASN A N 1
ATOM 750 C CA . ASN A 1 94 ? -1.549 7.127 -7.024 1.00 98.12 94 ASN A CA 1
ATOM 751 C C . ASN A 1 94 ? -1.848 5.799 -7.732 1.00 98.12 94 ASN A C 1
ATOM 753 O O . ASN A 1 94 ? -2.254 5.788 -8.894 1.00 98.12 94 ASN A O 1
ATOM 757 N N . PHE A 1 95 ? -1.632 4.683 -7.038 1.00 98.25 95 PHE A N 1
ATOM 758 C CA . PHE A 1 95 ? -1.870 3.347 -7.580 1.00 98.25 95 PHE A CA 1
ATOM 759 C C . PHE A 1 95 ? -3.045 2.627 -6.911 1.00 98.25 95 PHE A C 1
ATOM 761 O O . PHE A 1 95 ? -3.239 1.439 -7.163 1.00 98.25 95 PHE A O 1
ATOM 768 N N . THR A 1 96 ? -3.858 3.304 -6.090 1.00 98.50 96 THR A N 1
ATOM 769 C CA . THR A 1 96 ? -4.982 2.680 -5.366 1.00 98.50 96 THR A CA 1
ATOM 770 C C . THR A 1 96 ? -5.942 1.942 -6.289 1.00 98.50 96 THR A C 1
ATOM 772 O O . THR A 1 96 ? -6.249 0.778 -6.036 1.00 98.50 96 THR A O 1
ATOM 775 N N . SER A 1 97 ? -6.332 2.570 -7.397 1.00 97.62 97 SER A N 1
ATOM 776 C CA . SER A 1 97 ? -7.224 1.982 -8.406 1.00 97.62 97 SER A CA 1
ATOM 777 C C . SER A 1 97 ? -6.615 0.781 -9.139 1.00 97.62 97 SER A C 1
ATOM 779 O O . SER A 1 97 ? -7.325 0.020 -9.794 1.00 97.62 97 SER A O 1
ATOM 781 N N . MET A 1 98 ? -5.294 0.595 -9.042 1.00 97.88 98 MET A N 1
ATOM 782 C CA . MET A 1 98 ? -4.567 -0.494 -9.690 1.00 97.88 98 MET A CA 1
ATOM 783 C C . MET A 1 98 ? -4.458 -1.744 -8.812 1.00 97.88 98 MET A C 1
ATOM 785 O O . MET A 1 98 ? -4.098 -2.798 -9.348 1.00 97.88 98 MET A O 1
ATOM 789 N N . ILE A 1 99 ? -4.739 -1.628 -7.506 1.00 98.00 99 ILE A N 1
ATOM 790 C CA . ILE A 1 99 ? -4.628 -2.718 -6.532 1.00 98.00 99 ILE A CA 1
ATOM 791 C C . ILE A 1 99 ? -5.714 -3.757 -6.801 1.00 98.00 99 ILE A C 1
ATOM 793 O O . ILE A 1 99 ? -6.909 -3.452 -6.775 1.00 98.00 99 ILE A O 1
ATOM 797 N N . SER A 1 100 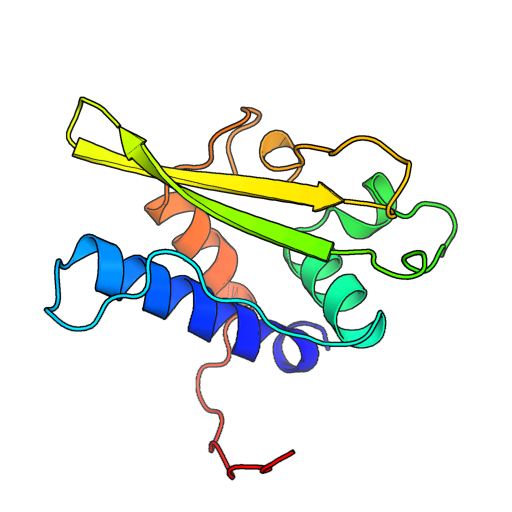? -5.316 -5.014 -6.995 1.00 96.56 100 SER A N 1
ATOM 798 C CA . SER A 1 100 ? -6.283 -6.090 -7.206 1.00 96.56 100 SER A CA 1
ATOM 799 C C . SER A 1 100 ? -7.196 -6.283 -5.984 1.00 96.56 100 SER A C 1
ATOM 801 O O . SER A 1 100 ? -6.758 -6.364 -4.833 1.00 96.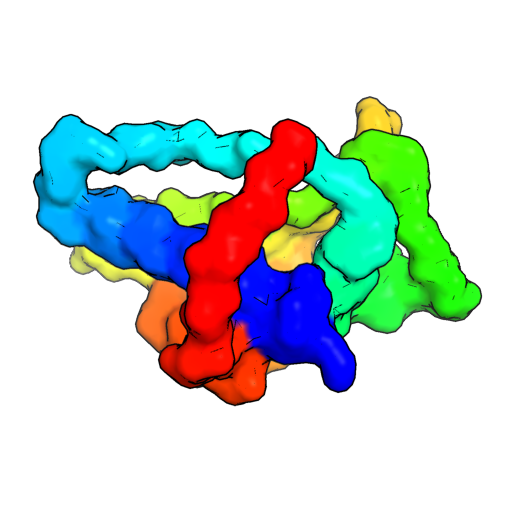56 100 SER A O 1
ATOM 803 N N . GLY A 1 101 ? -8.505 -6.335 -6.241 1.00 96.50 101 GLY A N 1
ATOM 804 C CA . GLY A 1 101 ? -9.540 -6.445 -5.210 1.00 96.50 101 GLY A CA 1
ATOM 805 C C . GLY A 1 101 ? -9.989 -5.118 -4.587 1.00 96.50 101 GLY A C 1
ATOM 806 O O . GLY A 1 101 ? -10.944 -5.137 -3.815 1.00 96.50 101 GLY A O 1
ATOM 807 N N . CYS A 1 102 ? -9.364 -3.985 -4.923 1.00 98.06 102 CYS A N 1
ATOM 808 C CA . CYS A 1 102 ? -9.902 -2.657 -4.617 1.00 98.06 102 CYS A CA 1
ATOM 809 C C . CYS A 1 102 ? -10.812 -2.157 -5.760 1.00 98.06 102 CYS A C 1
ATOM 811 O O . CYS A 1 102 ? -10.652 -2.592 -6.904 1.00 98.06 102 CYS A O 1
ATOM 813 N N . PRO A 1 103 ? -11.773 -1.255 -5.482 1.00 97.50 103 PRO A N 1
ATOM 814 C CA . PRO A 1 103 ? -12.536 -0.582 -6.532 1.00 97.50 103 PRO A CA 1
ATOM 815 C C . PRO A 1 103 ? -11.612 0.213 -7.475 1.00 97.50 103 PRO A C 1
ATOM 817 O O . PRO A 1 103 ? -10.556 0.673 -7.037 1.00 97.50 103 PRO A O 1
ATOM 820 N N . PRO A 1 104 ? -11.997 0.424 -8.750 1.00 96.19 104 PRO A N 1
ATOM 821 C CA . PRO A 1 104 ? -11.205 1.180 -9.724 1.00 96.19 104 PRO A CA 1
ATOM 822 C C . PRO A 1 104 ? -11.311 2.700 -9.484 1.00 96.19 104 PRO A C 1
ATOM 824 O O . PRO A 1 104 ? -11.664 3.467 -10.375 1.00 96.19 104 PRO A O 1
ATOM 827 N N . THR A 1 105 ? -11.037 3.130 -8.253 1.00 97.00 105 THR A N 1
ATOM 828 C CA . THR A 1 105 ? -11.092 4.512 -7.765 1.00 97.00 105 THR A CA 1
ATOM 829 C C . THR A 1 105 ? -9.832 4.837 -6.967 1.00 97.00 105 THR A C 1
ATOM 831 O O . THR A 1 105 ? -9.131 3.941 -6.504 1.00 97.00 105 THR A O 1
ATOM 834 N N . ASP A 1 106 ? -9.568 6.121 -6.737 1.00 97.31 106 ASP A N 1
ATOM 835 C CA . ASP A 1 106 ? -8.406 6.599 -5.964 1.00 97.31 106 ASP A CA 1
ATOM 836 C C . ASP A 1 106 ? -8.503 6.334 -4.451 1.00 97.31 106 ASP A C 1
ATOM 838 O O . ASP A 1 106 ? -7.681 6.806 -3.669 1.00 97.31 106 ASP A O 1
ATOM 842 N N . GLU A 1 107 ? -9.528 5.597 -4.033 1.00 97.94 107 GLU A N 1
ATOM 843 C CA . GLU A 1 107 ? -9.840 5.246 -2.655 1.00 97.94 107 GLU A CA 1
ATOM 844 C C . GLU A 1 107 ? -10.261 3.780 -2.595 1.00 97.94 107 GLU A C 1
ATOM 846 O O . GLU A 1 107 ? -11.101 3.340 -3.381 1.00 97.94 107 GLU A O 1
ATOM 851 N N . CYS A 1 108 ? -9.697 3.032 -1.646 1.00 98.56 108 CYS A N 1
ATOM 852 C CA . CYS A 1 108 ? -10.104 1.662 -1.359 1.00 98.56 108 CYS A CA 1
ATOM 853 C C . CYS A 1 108 ? -10.703 1.594 0.051 1.00 98.56 108 CYS A C 1
ATOM 855 O O . CYS A 1 108 ? -9.996 1.931 1.003 1.00 98.56 108 CYS A O 1
ATOM 857 N N . PRO A 1 109 ? -11.969 1.170 0.228 1.00 98.56 109 PRO A N 1
ATOM 858 C CA . PRO A 1 109 ? -12.552 0.986 1.555 1.00 98.56 109 PRO A CA 1
ATOM 859 C C . PRO A 1 109 ? -11.653 0.123 2.445 1.00 98.56 109 PRO A C 1
ATOM 861 O O . PRO A 1 109 ? -11.119 -0.898 2.001 1.00 98.56 109 PRO A O 1
ATOM 864 N N . PHE A 1 110 ? -11.425 0.563 3.685 1.00 98.50 110 PHE A N 1
ATOM 865 C CA . PHE A 1 110 ? -10.423 -0.040 4.566 1.00 98.50 110 PHE A CA 1
ATOM 866 C C . PHE A 1 110 ? -10.696 -1.527 4.831 1.00 98.50 110 PHE A C 1
ATOM 868 O O . PHE A 1 110 ? -9.780 -2.346 4.827 1.00 98.50 110 PHE A O 1
ATOM 875 N N . ASP A 1 111 ? -11.958 -1.900 5.013 1.00 98.06 111 ASP A N 1
ATOM 876 C CA . ASP A 1 111 ? -12.397 -3.282 5.192 1.00 98.06 111 ASP A CA 1
ATOM 877 C C . ASP A 1 111 ? -12.116 -4.150 3.955 1.00 98.06 111 ASP A C 1
ATOM 879 O O . ASP A 1 111 ? -11.583 -5.255 4.095 1.00 98.06 111 ASP A O 1
ATOM 883 N N . ILE A 1 112 ? -12.382 -3.632 2.751 1.00 98.38 112 ILE A N 1
ATOM 884 C CA . ILE A 1 112 ? -12.047 -4.287 1.479 1.00 98.38 112 ILE A CA 1
ATOM 885 C C . ILE A 1 112 ? -10.529 -4.458 1.363 1.00 98.38 112 ILE A C 1
ATOM 887 O O . ILE A 1 112 ? -10.057 -5.563 1.081 1.00 98.38 112 ILE A O 1
ATOM 891 N N . PHE A 1 113 ? -9.759 -3.406 1.655 1.00 98.31 113 PHE A N 1
ATOM 892 C CA . PHE A 1 113 ? -8.297 -3.440 1.644 1.00 98.31 113 PHE A CA 1
ATOM 893 C C . PHE A 1 113 ? -7.740 -4.498 2.611 1.00 98.31 113 PHE A C 1
ATOM 895 O O . PHE A 1 113 ? -6.906 -5.328 2.236 1.00 98.31 113 PHE A O 1
ATOM 902 N N . VAL A 1 114 ? -8.225 -4.535 3.854 1.00 97.88 114 VAL A N 1
ATOM 903 C CA . VAL A 1 114 ? -7.804 -5.536 4.846 1.00 97.88 114 VAL A CA 1
ATOM 904 C C . VAL A 1 114 ? -8.204 -6.937 4.400 1.00 97.88 114 VAL A C 1
ATOM 906 O O . VAL A 1 114 ? -7.391 -7.861 4.481 1.00 97.88 114 VAL A O 1
ATOM 909 N N . ASN A 1 115 ? -9.437 -7.116 3.921 1.00 97.75 115 ASN A N 1
ATOM 910 C CA . ASN A 1 115 ? -9.941 -8.421 3.520 1.00 97.75 115 ASN A CA 1
ATOM 911 C C . ASN A 1 115 ? -9.149 -8.993 2.347 1.00 97.75 115 ASN A C 1
ATOM 913 O O . ASN A 1 115 ? -8.744 -10.156 2.406 1.00 97.75 115 ASN A O 1
ATOM 917 N N . ARG A 1 116 ? -8.849 -8.169 1.333 1.00 95.94 116 ARG A N 1
ATOM 918 C CA . ARG A 1 116 ? -8.010 -8.608 0.220 1.00 95.94 116 ARG A CA 1
ATOM 919 C C . ARG A 1 116 ? -6.624 -8.989 0.735 1.00 95.94 116 ARG A C 1
ATOM 921 O O . ARG A 1 116 ? -6.115 -10.027 0.318 1.00 95.94 116 ARG A O 1
ATOM 928 N N . CYS A 1 117 ? -6.032 -8.219 1.657 1.00 96.12 117 CYS A N 1
ATOM 929 C CA . CYS A 1 117 ? -4.677 -8.448 2.178 1.00 96.12 117 CYS A CA 1
ATOM 930 C C . CYS A 1 117 ? -4.491 -9.774 2.927 1.00 96.12 117 CYS A C 1
ATOM 932 O O . CYS A 1 117 ? -3.365 -10.271 2.955 1.00 96.12 117 CYS A O 1
ATOM 934 N N . LYS A 1 118 ? -5.556 -10.378 3.476 1.00 93.88 118 LYS A N 1
ATOM 935 C CA . LYS A 1 118 ? -5.492 -11.592 4.317 1.00 93.88 118 LYS A CA 1
ATOM 936 C C . LYS A 1 118 ? -4.651 -12.725 3.720 1.00 93.88 118 LYS A C 1
ATOM 938 O O . LYS A 1 118 ? -3.874 -13.339 4.443 1.00 93.88 118 LYS A O 1
ATOM 943 N N . SER A 1 119 ? -4.738 -12.972 2.411 1.00 92.00 119 SER A N 1
ATOM 944 C CA . SER A 1 119 ? -3.980 -14.045 1.744 1.00 92.00 119 SER A CA 1
ATOM 945 C C . SER A 1 119 ? -2.455 -13.862 1.800 1.00 92.00 119 SER A C 1
ATOM 947 O O . SER A 1 119 ? -1.710 -14.836 1.677 1.00 92.00 119 SER A O 1
ATOM 949 N N . TYR A 1 120 ? -1.977 -12.636 2.027 1.00 93.00 120 TYR A N 1
ATOM 950 C CA . TYR A 1 120 ? -0.557 -12.304 2.134 1.00 93.00 120 TYR A CA 1
ATOM 951 C C . TYR A 1 120 ? -0.103 -12.014 3.566 1.00 93.00 120 TYR A C 1
ATOM 953 O O . TYR A 1 120 ? 1.085 -11.759 3.762 1.00 93.00 120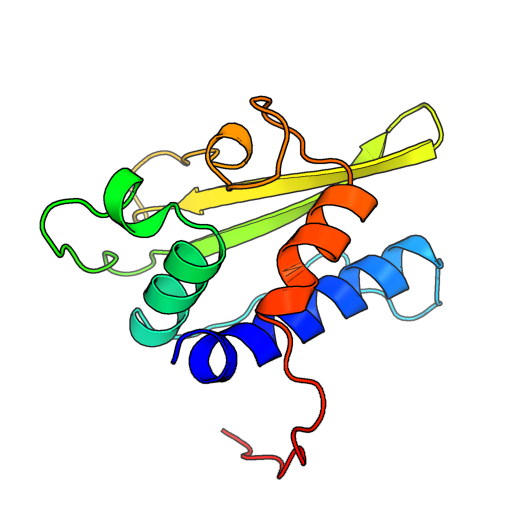 TYR A O 1
ATOM 961 N N . LEU A 1 121 ? -0.998 -12.068 4.559 1.00 92.19 121 LEU A N 1
ATOM 962 C CA . LEU A 1 121 ? -0.627 -11.856 5.956 1.00 92.19 121 LEU A CA 1
ATOM 963 C C . LEU A 1 121 ? -0.149 -13.168 6.581 1.00 92.19 121 LEU A C 1
ATOM 965 O O . LEU A 1 121 ? -0.818 -14.190 6.432 1.00 92.19 121 LEU A O 1
ATOM 969 N N . PRO A 1 122 ? 1.007 -13.180 7.258 1.00 88.50 122 PRO A N 1
ATOM 970 C CA . PRO A 1 122 ? 1.477 -14.350 7.982 1.00 88.50 122 PRO A CA 1
ATOM 971 C C . PRO A 1 122 ? 0.655 -14.600 9.252 1.00 88.50 122 PRO A C 1
ATOM 973 O O . PRO A 1 122 ? 0.375 -13.674 10.022 1.00 88.50 122 PRO A O 1
ATOM 976 N N . ASP A 1 123 ? 0.300 -15.864 9.473 1.00 78.50 123 ASP A N 1
ATOM 977 C CA . ASP A 1 123 ? -0.552 -16.301 10.583 1.00 78.50 123 ASP A CA 1
ATOM 978 C C . ASP A 1 123 ? 0.281 -16.613 11.839 1.00 78.50 123 ASP A C 1
ATOM 980 O O . ASP A 1 123 ? -0.059 -16.131 12.914 1.00 78.50 123 ASP A O 1
ATOM 984 N N . ASN A 1 124 ? 1.441 -17.267 11.669 1.00 65.88 124 ASN A N 1
ATOM 985 C CA . ASN A 1 124 ? 2.407 -17.596 12.724 1.00 65.88 124 ASN A CA 1
ATOM 986 C C . ASN A 1 124 ? 3.822 -17.177 12.301 1.00 65.88 124 ASN A C 1
ATOM 988 O O . ASN A 1 124 ? 4.476 -17.876 11.528 1.00 65.88 124 ASN A O 1
ATOM 992 N N . ILE A 1 125 ? 4.283 -16.024 12.780 1.00 61.12 125 ILE A N 1
ATOM 993 C CA . ILE A 1 125 ? 5.706 -15.678 12.778 1.00 61.12 125 ILE A CA 1
ATOM 994 C C . ILE A 1 125 ? 6.096 -15.550 14.237 1.00 61.12 125 ILE A C 1
ATOM 996 O O . ILE A 1 125 ? 5.629 -14.632 14.912 1.00 61.12 125 ILE A O 1
ATOM 1000 N N . ASP A 1 126 ? 6.948 -16.456 14.702 1.00 59.28 126 ASP A N 1
ATOM 1001 C CA . ASP A 1 126 ? 7.702 -16.226 15.922 1.00 59.28 126 ASP A CA 1
ATOM 1002 C C . ASP A 1 126 ? 8.633 -15.049 15.628 1.00 59.28 126 ASP A C 1
ATOM 1004 O O . ASP A 1 126 ? 9.604 -15.168 14.876 1.00 59.28 126 ASP A O 1
ATOM 1008 N N . LEU A 1 127 ? 8.267 -13.871 16.136 1.00 52.53 127 LEU A N 1
ATOM 1009 C CA . LEU A 1 127 ? 9.094 -12.671 16.104 1.00 52.53 127 LEU A CA 1
ATOM 1010 C C . LEU A 1 127 ? 10.307 -12.922 17.004 1.00 52.53 127 LEU A C 1
ATOM 1012 O O . LEU A 1 127 ? 10.382 -12.446 18.133 1.00 52.53 127 LEU A O 1
ATOM 1016 N N . VAL A 1 128 ? 11.279 -13.681 16.503 1.00 46.72 128 VAL A N 1
ATOM 1017 C CA . VAL A 1 128 ? 12.648 -13.528 16.974 1.00 46.72 128 VAL A CA 1
ATOM 1018 C C . VAL A 1 128 ? 13.030 -12.124 16.539 1.00 46.72 128 VAL A C 1
ATOM 1020 O O . VAL A 1 128 ? 13.146 -11.850 15.346 1.00 46.72 128 VAL A O 1
ATOM 1023 N N . LEU A 1 129 ? 13.103 -11.220 17.513 1.00 43.16 129 LEU A N 1
ATOM 1024 C CA . LEU A 1 129 ? 13.618 -9.868 17.362 1.00 43.16 129 LEU A CA 1
ATOM 1025 C C . LEU A 1 129 ? 15.004 -9.957 16.719 1.00 43.16 129 LEU A C 1
ATOM 1027 O O . LEU A 1 129 ? 16.012 -10.094 17.405 1.00 43.16 129 LEU A O 1
ATOM 1031 N N . VAL A 1 130 ? 15.062 -9.897 15.391 1.00 40.38 130 VAL A N 1
ATOM 1032 C CA . VAL A 1 130 ? 16.279 -9.500 14.700 1.00 40.38 130 VAL A CA 1
ATOM 1033 C C . VAL A 1 130 ? 16.321 -7.992 14.874 1.00 40.38 130 VAL A C 1
ATOM 1035 O O . VAL A 1 130 ? 15.755 -7.237 14.087 1.00 40.38 130 VAL A O 1
ATOM 1038 N N . THR A 1 131 ? 16.890 -7.570 16.000 1.00 35.78 131 THR A N 1
ATOM 1039 C CA . THR A 1 131 ? 17.416 -6.218 16.156 1.00 35.78 131 THR A CA 1
ATOM 1040 C C . THR A 1 131 ? 18.350 -5.966 14.979 1.00 35.78 131 THR A C 1
ATOM 1042 O O . THR A 1 131 ? 19.345 -6.679 14.831 1.00 35.78 131 THR A O 1
ATOM 1045 N N . LEU A 1 132 ? 17.953 -5.030 14.114 1.00 39.12 132 LEU A N 1
ATOM 1046 C CA . LEU A 1 132 ? 18.820 -4.425 13.105 1.00 39.12 132 LEU A CA 1
ATOM 1047 C C . LEU A 1 132 ? 19.952 -3.651 13.786 1.00 39.12 132 LEU A C 1
ATOM 1049 O O . LEU A 1 132 ? 19.678 -3.048 14.851 1.00 39.12 132 LEU A O 1
#

pLDDT: mean 90.66, std 13.4, range [35.78, 98.69]

InterPro domains:
  IPR000560 Histidine phosphatase superfamily, clade-2 [PF00328] (2-84)
  IPR029033 Histidine phosphatase superfamily [G3DSA:3.40.50.1240] (1-129)
  IPR029033 Histidine phosphatase superfamily [SSF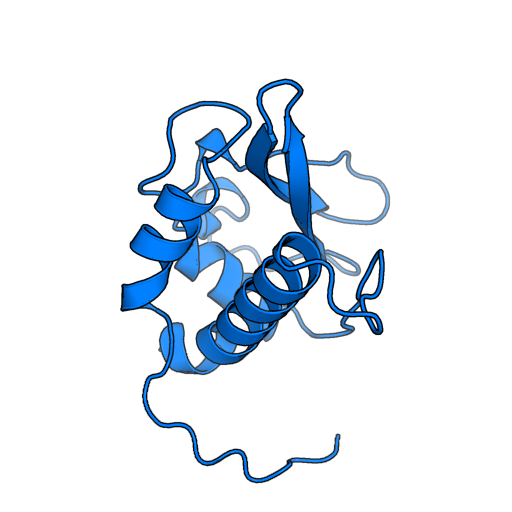53254] (2-125)
  IPR050645 Histidine Acid Phosphatase [PTHR11567] (3-122)

Foldseek 3Di:
DLLVLAQAVVVVVLVLLVCVLVPDVDHDQDDDDDDDLSRVQSVCVLQVCNCVVANPPHTADPPKDKDWDWDQDPVRFIWIWIWIDRDPPDDIDTCQLVGPQAPNDRTGGSVSVVVSSVVSHDPDDPCPPPPD

Organism: NCBI:txid2018661